Protein AF-A0A2K3JYR4-F1 (afdb_monomer)

Mean predicted aligned error: 13.33 Å

Structure (mmCIF, N/CA/C/O backbone):
data_AF-A0A2K3JYR4-F1
#
_entry.id   AF-A0A2K3JYR4-F1
#
loop_
_atom_site.group_PDB
_atom_site.id
_atom_site.type_symbol
_atom_site.label_atom_id
_atom_site.label_alt_id
_atom_site.label_comp_id
_atom_site.label_asym_id
_atom_site.label_entity_id
_atom_site.label_seq_id
_atom_site.pdbx_PDB_ins_code
_atom_site.Cartn_x
_atom_site.Cartn_y
_atom_site.Cartn_z
_atom_site.occupancy
_atom_site.B_iso_or_equiv
_atom_site.auth_seq_id
_atom_site.auth_comp_id
_atom_site.auth_asym_id
_atom_site.auth_atom_id
_atom_site.pdbx_PDB_model_num
ATOM 1 N N . MET A 1 1 ? -11.920 27.917 -24.075 1.00 45.16 1 MET A N 1
ATOM 2 C CA . MET A 1 1 ? -11.508 26.540 -23.716 1.00 45.16 1 MET A CA 1
ATOM 3 C C . MET A 1 1 ? -10.453 26.620 -22.612 1.00 45.16 1 MET A C 1
ATOM 5 O O . MET A 1 1 ? -9.277 26.533 -22.917 1.00 45.16 1 MET A O 1
ATOM 9 N N . THR A 1 2 ? -10.849 26.839 -21.354 1.00 49.94 2 THR A N 1
ATOM 10 C CA . THR A 1 2 ? -9.924 26.879 -20.188 1.00 49.94 2 THR A CA 1
ATOM 11 C C . THR A 1 2 ? -10.639 26.672 -18.844 1.00 49.94 2 THR A C 1
ATOM 13 O O . THR A 1 2 ? -9.997 26.249 -17.884 1.00 49.94 2 THR A O 1
ATOM 16 N N . ASP A 1 3 ? -11.963 26.863 -18.769 1.00 50.16 3 ASP A N 1
ATOM 17 C CA . ASP A 1 3 ? -12.717 26.887 -17.499 1.00 50.16 3 ASP A CA 1
ATOM 18 C C . ASP A 1 3 ? -12.676 25.594 -16.664 1.00 50.16 3 ASP A C 1
ATOM 20 O O . ASP A 1 3 ? -12.986 25.606 -15.476 1.00 50.16 3 ASP A O 1
ATOM 24 N N . GLY A 1 4 ? -12.262 24.463 -17.243 1.00 51.28 4 GLY A N 1
ATOM 25 C CA . GLY A 1 4 ? -12.200 23.177 -16.538 1.00 51.28 4 GLY A CA 1
ATOM 26 C C . GLY A 1 4 ? -10.848 22.825 -15.907 1.00 51.28 4 GLY A C 1
ATOM 27 O O . GLY A 1 4 ? -10.789 21.895 -15.101 1.00 51.28 4 GLY A O 1
ATOM 28 N N . PHE A 1 5 ? -9.760 23.509 -16.279 1.00 53.50 5 PHE A N 1
ATOM 29 C CA . PHE A 1 5 ? -8.403 23.093 -15.892 1.00 53.50 5 PHE A CA 1
ATOM 30 C C . PHE A 1 5 ? -8.016 23.592 -14.492 1.00 53.50 5 PHE A C 1
ATOM 32 O O . PHE A 1 5 ? -7.384 22.873 -13.719 1.00 53.50 5 PHE A O 1
ATOM 39 N N . ILE A 1 6 ? -8.474 24.796 -14.138 1.00 54.75 6 ILE A N 1
ATOM 40 C CA . ILE A 1 6 ? -8.138 25.476 -12.880 1.00 54.75 6 ILE A CA 1
ATOM 41 C C . ILE A 1 6 ? -8.741 24.732 -11.673 1.00 54.75 6 ILE A C 1
ATOM 43 O O . ILE A 1 6 ? -8.060 24.490 -10.678 1.00 54.75 6 ILE A O 1
ATOM 47 N N . GLY A 1 7 ? -9.981 24.243 -11.789 1.00 54.28 7 GLY A N 1
ATOM 48 C CA . GLY A 1 7 ? -10.678 23.576 -10.682 1.00 54.28 7 GLY A CA 1
ATOM 49 C C . GLY A 1 7 ? -10.189 22.161 -10.340 1.00 54.28 7 GLY A C 1
ATOM 50 O O . GLY A 1 7 ? -10.346 21.725 -9.201 1.00 54.28 7 GLY A O 1
ATOM 51 N N . LYS A 1 8 ? -9.595 21.422 -11.289 1.00 56.44 8 LYS A N 1
ATOM 52 C CA . LYS A 1 8 ? -9.240 20.000 -11.084 1.00 56.44 8 LYS A CA 1
ATOM 53 C C . LYS A 1 8 ? -7.868 19.780 -10.446 1.00 56.44 8 LYS A C 1
ATOM 55 O O . LYS A 1 8 ? -7.669 18.755 -9.798 1.00 56.44 8 LYS A O 1
ATOM 60 N N . SER A 1 9 ? -6.948 20.730 -10.597 1.00 57.12 9 SER A N 1
ATOM 61 C CA . SER A 1 9 ? -5.536 20.550 -10.226 1.00 57.12 9 SER A CA 1
ATOM 62 C C . SER A 1 9 ? -5.094 21.372 -9.010 1.00 57.12 9 SER A C 1
ATOM 64 O O . SER A 1 9 ? -3.913 21.372 -8.677 1.00 57.12 9 SER A O 1
ATOM 66 N N . GLY A 1 10 ? -6.014 22.072 -8.332 1.00 65.62 10 GLY A N 1
ATOM 67 C CA . GLY A 1 10 ? -5.669 22.954 -7.205 1.00 65.62 10 GLY A CA 1
ATOM 68 C C . GLY A 1 10 ? -4.943 24.234 -7.630 1.00 65.62 10 GLY A C 1
ATOM 69 O O . GLY A 1 10 ? -4.283 24.868 -6.810 1.00 65.62 10 GLY A O 1
ATOM 70 N N . ILE A 1 11 ? -5.051 24.605 -8.908 1.00 70.88 11 ILE A N 1
ATOM 71 C CA . ILE A 1 11 ? -4.528 25.865 -9.430 1.00 70.88 11 ILE A CA 1
ATOM 72 C C . ILE A 1 11 ? -5.475 26.965 -8.950 1.00 70.88 11 ILE A C 1
ATOM 74 O O . ILE A 1 11 ? -6.672 26.919 -9.212 1.00 70.88 11 ILE A O 1
ATOM 78 N N . THR A 1 12 ? -4.956 27.941 -8.220 1.00 74.69 12 THR A N 1
ATOM 79 C CA . THR A 1 12 ? -5.713 29.092 -7.708 1.00 74.69 12 THR A CA 1
ATOM 80 C C . THR A 1 12 ? -5.470 30.360 -8.506 1.00 74.69 12 THR A C 1
ATOM 82 O O . THR A 1 12 ? -6.202 31.332 -8.347 1.00 74.69 12 THR A O 1
ATOM 85 N N . GLY A 1 13 ? -4.472 30.355 -9.387 1.00 78.44 13 GLY A N 1
ATOM 86 C CA . GLY A 1 13 ? -4.205 31.456 -10.298 1.00 78.44 13 GLY A CA 1
ATOM 87 C C . GLY A 1 13 ? -3.247 31.049 -11.406 1.00 78.44 13 GLY A C 1
ATOM 88 O O . GLY A 1 13 ? -2.460 30.114 -11.255 1.00 78.44 13 GLY A O 1
ATOM 89 N N . GLN A 1 14 ? -3.312 31.766 -12.519 1.00 82.31 14 GLN A N 1
ATOM 90 C CA . GLN A 1 14 ? -2.421 31.595 -13.657 1.00 82.31 14 GLN A CA 1
ATOM 91 C C . GLN A 1 14 ? -2.028 32.974 -14.180 1.00 82.31 14 GLN A C 1
ATOM 93 O O . GLN A 1 14 ? -2.888 33.836 -14.345 1.00 82.31 14 GLN A O 1
ATOM 98 N N . TRP A 1 15 ? -0.741 33.161 -14.455 1.00 85.25 15 TRP A N 1
ATOM 99 C CA . TRP A 1 15 ? -0.188 34.392 -15.008 1.00 85.25 15 TRP A CA 1
ATOM 100 C C . TRP A 1 15 ? 0.751 34.050 -16.158 1.00 85.25 15 TRP A C 1
ATOM 102 O O . TRP A 1 15 ? 1.416 33.012 -16.143 1.00 85.25 15 TRP A O 1
ATOM 112 N N . ILE A 1 16 ? 0.784 34.916 -17.162 1.00 82.50 16 ILE A N 1
ATOM 113 C CA . ILE A 1 16 ? 1.722 34.820 -18.278 1.00 82.50 16 ILE A CA 1
ATOM 114 C C . ILE A 1 16 ? 2.847 35.801 -17.965 1.00 82.50 16 ILE A C 1
ATOM 116 O O . ILE A 1 16 ? 2.578 36.985 -17.773 1.00 82.50 16 ILE A O 1
ATOM 120 N N . GLY A 1 17 ? 4.070 35.292 -17.842 1.00 78.81 17 GLY A N 1
ATOM 121 C CA . GLY A 1 17 ? 5.255 36.119 -17.651 1.00 78.81 17 GLY A CA 1
ATOM 122 C C . GLY A 1 17 ? 5.619 36.869 -18.930 1.00 78.81 17 GLY A C 1
ATOM 123 O O . GLY A 1 17 ? 5.244 36.459 -20.034 1.00 78.81 17 GLY A O 1
ATOM 124 N N . ASP A 1 18 ? 6.354 37.966 -18.772 1.00 79.62 18 ASP A N 1
ATOM 125 C CA . ASP A 1 18 ? 6.811 38.772 -19.899 1.00 79.62 18 ASP A CA 1
ATOM 126 C C . ASP A 1 18 ? 7.679 37.950 -20.859 1.00 79.62 18 ASP A C 1
ATOM 128 O O . ASP A 1 18 ? 8.405 37.030 -20.471 1.00 79.62 18 ASP A O 1
ATOM 132 N N . ARG A 1 19 ? 7.567 38.272 -22.147 1.00 75.81 19 ARG A N 1
ATOM 133 C CA . ARG A 1 19 ? 8.351 37.640 -23.208 1.00 75.81 19 ARG A CA 1
ATOM 134 C C . ARG A 1 19 ? 9.773 38.199 -23.167 1.00 75.81 19 ARG A C 1
ATOM 136 O O . ARG A 1 19 ? 9.940 39.415 -23.203 1.00 75.81 19 ARG A O 1
ATOM 143 N N . ASP A 1 20 ? 10.765 37.319 -23.116 1.00 68.12 20 ASP A N 1
ATOM 144 C CA . ASP A 1 20 ? 12.183 37.687 -23.215 1.00 68.12 20 ASP A CA 1
ATOM 145 C C . ASP A 1 20 ? 12.713 37.342 -24.627 1.00 68.12 20 ASP A C 1
ATOM 147 O O . ASP A 1 20 ? 11.934 37.254 -25.575 1.00 68.12 20 ASP A O 1
ATOM 151 N N . ILE A 1 21 ? 14.016 37.121 -24.806 1.00 73.38 21 ILE A N 1
ATOM 152 C CA . ILE A 1 21 ? 14.654 36.791 -26.099 1.00 73.38 21 ILE A CA 1
ATOM 153 C C . ILE A 1 21 ? 14.083 35.558 -26.831 1.00 73.38 21 ILE A C 1
ATOM 155 O O . ILE A 1 21 ? 14.373 35.361 -28.010 1.00 73.38 21 ILE A O 1
ATOM 159 N N . SER A 1 22 ? 13.292 34.722 -26.151 1.00 74.56 22 SER A N 1
ATOM 160 C CA . SER A 1 22 ? 12.554 33.611 -26.749 1.00 74.56 22 SER A CA 1
ATOM 161 C C . SER A 1 22 ? 11.101 34.009 -27.008 1.00 74.56 22 SER A C 1
ATOM 163 O O . SER A 1 22 ? 10.433 34.651 -26.201 1.00 74.56 22 SER A O 1
ATOM 165 N N . ASP A 1 23 ? 10.567 33.542 -28.127 1.00 74.56 23 ASP A N 1
ATOM 166 C CA . ASP A 1 23 ? 9.153 33.575 -28.478 1.00 74.56 23 ASP A CA 1
ATOM 167 C C . ASP A 1 23 ? 8.253 32.752 -27.533 1.00 74.56 23 ASP A C 1
ATOM 169 O O . ASP A 1 23 ? 7.025 32.851 -27.609 1.00 74.56 23 ASP A O 1
ATOM 173 N N . HIS A 1 24 ? 8.822 32.012 -26.582 1.00 75.31 24 HIS A N 1
ATOM 174 C CA . HIS A 1 24 ? 8.077 31.351 -25.520 1.00 75.31 24 HIS A CA 1
ATOM 175 C C . HIS A 1 24 ? 7.845 32.285 -24.321 1.00 75.31 24 HIS A C 1
ATOM 177 O O . HIS A 1 24 ? 8.784 32.785 -23.707 1.00 75.31 24 HIS A O 1
ATOM 183 N N . CYS A 1 25 ? 6.575 32.484 -23.947 1.00 78.25 25 CYS A N 1
ATOM 184 C CA . CYS A 1 25 ? 6.211 33.144 -22.690 1.00 78.25 25 CYS A CA 1
ATOM 185 C C . CYS A 1 25 ? 6.046 32.092 -21.577 1.00 78.25 25 CYS A C 1
ATOM 187 O O . CYS A 1 25 ? 5.300 31.122 -21.758 1.00 78.25 25 CYS A O 1
ATOM 189 N N . PRO A 1 26 ? 6.735 32.233 -20.432 1.00 79.19 26 PRO A N 1
ATOM 190 C CA . PRO A 1 26 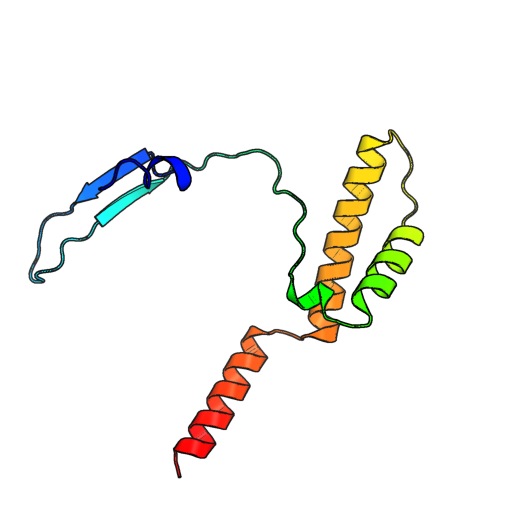? 6.565 31.307 -19.325 1.00 79.19 26 PRO A CA 1
ATOM 191 C C . PRO A 1 26 ? 5.170 31.467 -18.709 1.00 79.19 26 PRO A C 1
ATOM 193 O O . PRO A 1 26 ? 4.702 32.575 -18.456 1.00 79.19 26 PRO A O 1
ATOM 196 N N . VAL A 1 27 ? 4.503 30.344 -18.443 1.00 85.44 27 VAL A N 1
ATOM 197 C CA . VAL A 1 27 ? 3.231 30.318 -17.710 1.00 85.44 27 VAL A CA 1
ATOM 198 C C . VAL A 1 27 ? 3.517 29.975 -16.256 1.00 85.44 27 VAL A C 1
ATOM 200 O O . VAL A 1 27 ? 4.036 28.901 -15.955 1.00 85.44 27 VAL A O 1
ATOM 203 N N . TRP A 1 28 ? 3.142 30.868 -15.346 1.00 82.25 28 TRP A N 1
ATOM 204 C CA . TRP A 1 28 ? 3.212 30.626 -13.911 1.00 82.25 28 TRP A CA 1
ATOM 205 C C . TRP A 1 28 ? 1.845 30.219 -13.382 1.00 82.25 28 TRP A C 1
ATOM 207 O O . TRP A 1 28 ? 0.847 30.905 -13.598 1.00 82.25 28 TRP A O 1
ATOM 217 N N . THR A 1 29 ? 1.801 29.111 -12.652 1.00 81.81 29 THR A N 1
ATOM 218 C CA . THR A 1 29 ? 0.595 28.643 -11.967 1.00 81.81 29 THR A CA 1
ATOM 219 C C . THR A 1 29 ? 0.790 28.746 -10.464 1.00 81.81 29 THR A C 1
ATOM 221 O O . THR A 1 29 ? 1.722 28.158 -9.914 1.00 81.81 29 THR A O 1
ATOM 224 N N . LEU A 1 30 ? -0.109 29.458 -9.792 1.00 77.81 30 LEU A N 1
ATOM 225 C CA . LEU A 1 30 ? -0.223 29.411 -8.344 1.00 77.81 30 LEU A CA 1
ATOM 226 C C . LEU A 1 30 ? -1.064 28.187 -7.989 1.00 77.81 30 LEU A C 1
ATOM 228 O O . LEU A 1 30 ? -2.213 28.092 -8.412 1.00 77.81 30 LEU A O 1
ATOM 232 N N . CYS A 1 31 ? -0.501 27.257 -7.225 1.00 76.50 31 CYS A N 1
ATOM 233 C CA . CYS A 1 31 ? -1.222 26.087 -6.736 1.00 76.50 31 CYS A CA 1
ATOM 234 C C . CYS A 1 31 ? -1.406 26.206 -5.225 1.00 76.50 31 CYS A C 1
ATOM 236 O O . CYS A 1 31 ? -0.419 26.265 -4.488 1.00 76.50 31 CYS A O 1
ATOM 238 N N . SER A 1 32 ? -2.648 26.199 -4.741 1.00 72.50 32 SER A N 1
ATOM 239 C CA . SER A 1 32 ? -2.880 25.991 -3.314 1.00 72.50 32 SER A CA 1
ATOM 240 C C . SER A 1 32 ? -2.739 24.506 -3.007 1.00 72.50 32 SER A C 1
ATOM 242 O O . SER A 1 32 ? -3.342 23.649 -3.658 1.00 72.50 32 SER A O 1
ATOM 244 N N . GLN A 1 33 ? -1.949 24.171 -1.986 1.00 68.88 33 GLN A N 1
ATOM 245 C CA . GLN A 1 33 ? -1.972 22.821 -1.434 1.00 68.88 33 GLN A CA 1
ATOM 246 C C . GLN A 1 33 ? -3.305 22.605 -0.720 1.00 68.88 33 GLN A C 1
ATOM 248 O O . GLN A 1 33 ? -3.447 22.847 0.476 1.00 68.88 33 GLN A O 1
ATOM 253 N N . ASN A 1 34 ? -4.296 22.123 -1.461 1.00 66.38 34 ASN A N 1
ATOM 254 C CA . ASN A 1 34 ? -5.516 21.622 -0.858 1.00 66.38 34 ASN A CA 1
ATOM 255 C C . ASN A 1 34 ? -5.173 20.301 -0.161 1.00 66.38 34 ASN A C 1
ATOM 257 O O . ASN A 1 34 ? -4.995 19.260 -0.799 1.00 66.38 34 ASN A O 1
ATOM 261 N N . ASN A 1 35 ? -5.028 20.346 1.164 1.00 66.31 35 ASN A N 1
ATOM 262 C CA . ASN A 1 35 ? -4.874 19.150 1.981 1.00 66.31 35 ASN A CA 1
ATOM 263 C C . ASN A 1 35 ? -6.241 18.458 2.091 1.00 66.31 35 ASN A C 1
ATOM 265 O O . ASN A 1 35 ? -6.961 18.646 3.069 1.00 66.31 35 ASN A O 1
ATOM 269 N N . TRP A 1 36 ? -6.607 17.672 1.072 1.00 71.69 36 TRP A N 1
ATOM 270 C CA . TRP A 1 36 ? -7.860 16.898 0.961 1.00 71.69 36 TRP A CA 1
ATOM 271 C C . TRP A 1 36 ? -8.007 15.772 2.009 1.00 71.69 36 TRP A C 1
ATOM 273 O O . TRP A 1 36 ? -8.702 14.781 1.790 1.00 71.69 36 TRP A O 1
ATOM 283 N N . GLY A 1 37 ? -7.338 15.901 3.151 1.00 77.62 37 GLY A N 1
ATOM 284 C CA . GLY A 1 37 ? -7.260 14.890 4.188 1.00 77.62 37 GLY A CA 1
ATOM 285 C C . GLY A 1 37 ? -6.198 13.817 3.916 1.00 77.62 37 GLY A C 1
ATOM 286 O O . GLY A 1 37 ? -5.329 13.966 3.051 1.00 77.62 37 GLY A O 1
ATOM 287 N N . PRO A 1 38 ? -6.225 12.722 4.694 1.00 76.19 38 PRO A N 1
ATOM 288 C CA . PRO A 1 38 ? -5.255 11.642 4.580 1.00 76.19 38 PRO A CA 1
ATOM 289 C C . PRO A 1 38 ? -5.258 11.033 3.176 1.00 76.19 38 PRO A C 1
ATOM 291 O O . PRO A 1 38 ? -6.312 10.700 2.637 1.00 76.19 38 PRO A O 1
ATOM 294 N N . LYS A 1 39 ? -4.069 10.830 2.593 1.00 78.75 39 LYS A N 1
ATOM 295 C CA . LYS A 1 39 ? -3.947 10.164 1.290 1.00 78.75 39 LYS A CA 1
ATOM 296 C C . LYS A 1 39 ? -4.616 8.779 1.350 1.00 78.75 39 LYS A C 1
ATOM 298 O O . LYS A 1 39 ? -4.271 7.997 2.241 1.00 78.75 39 LYS A O 1
ATOM 303 N N . PRO A 1 40 ? -5.518 8.452 0.408 1.00 85.50 40 PRO A N 1
ATOM 304 C CA . PRO A 1 40 ? -6.175 7.154 0.387 1.00 85.50 40 PRO A CA 1
ATOM 305 C C . PRO A 1 40 ? -5.164 6.034 0.117 1.00 85.50 40 PRO A C 1
ATOM 307 O O . PRO A 1 40 ? -4.097 6.259 -0.463 1.00 85.50 40 PRO A O 1
ATOM 310 N N . PHE A 1 41 ? -5.518 4.815 0.519 1.00 88.50 41 PHE A N 1
ATOM 311 C CA . PHE A 1 41 ? -4.778 3.619 0.130 1.00 88.50 41 PHE A CA 1
ATOM 312 C C . PHE A 1 41 ? -4.910 3.414 -1.386 1.00 88.50 41 PHE A C 1
ATOM 314 O O . PHE A 1 41 ? -6.010 3.506 -1.928 1.00 88.50 41 PHE A O 1
ATOM 321 N N . ARG A 1 42 ? -3.790 3.175 -2.070 1.00 89.69 42 ARG A N 1
ATOM 322 C CA . ARG A 1 42 ? -3.733 2.970 -3.523 1.00 89.69 42 ARG A CA 1
ATOM 323 C C . ARG A 1 42 ? -3.009 1.666 -3.819 1.00 89.69 42 ARG A C 1
ATOM 325 O O . ARG A 1 42 ? -2.069 1.313 -3.111 1.00 89.69 42 ARG A O 1
ATOM 332 N N . VAL A 1 43 ? -3.448 0.997 -4.875 1.00 90.31 43 VAL A N 1
ATOM 333 C CA . VAL A 1 43 ? -2.853 -0.227 -5.416 1.00 90.31 43 VAL A CA 1
ATOM 334 C C . VAL A 1 43 ? -2.357 0.088 -6.824 1.00 90.31 43 VAL A C 1
ATOM 336 O O . VAL A 1 43 ? -2.967 0.902 -7.518 1.00 90.31 43 VAL A O 1
ATOM 339 N N . VAL A 1 44 ? -1.242 -0.515 -7.228 1.00 89.75 44 VAL A N 1
ATOM 340 C CA . VAL A 1 44 ? -0.737 -0.422 -8.603 1.00 89.75 44 VAL A CA 1
ATOM 341 C C . VAL A 1 44 ? -1.412 -1.504 -9.440 1.00 89.75 44 VAL A C 1
ATOM 343 O O . VAL A 1 44 ? -1.413 -2.664 -9.040 1.00 89.75 44 VAL A O 1
ATOM 346 N N . ASN A 1 45 ? -1.964 -1.146 -10.602 1.00 90.62 45 ASN A N 1
ATOM 347 C CA . ASN A 1 45 ? -2.686 -2.104 -11.450 1.00 90.62 45 ASN A CA 1
ATOM 348 C C . ASN A 1 45 ? -1.817 -3.300 -11.859 1.00 90.62 45 ASN A C 1
ATOM 350 O O . ASN A 1 45 ? -2.289 -4.426 -11.781 1.00 90.62 45 ASN A O 1
ATOM 354 N N . GLY A 1 46 ? -0.538 -3.079 -12.179 1.00 89.06 46 GLY A N 1
ATOM 355 C CA . GLY A 1 46 ? 0.389 -4.166 -12.520 1.00 89.06 46 GLY A CA 1
ATOM 356 C C . GLY A 1 46 ? 0.598 -5.1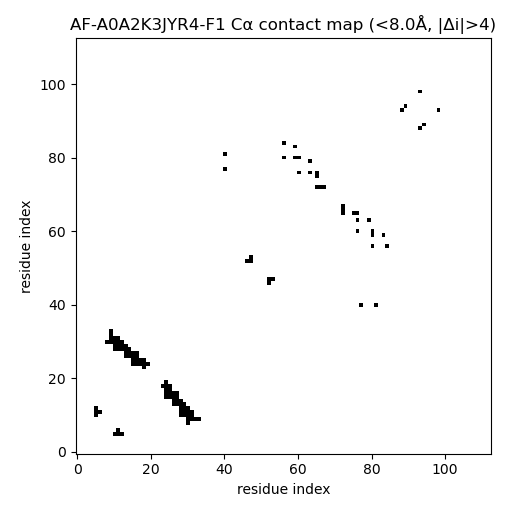86 -11.394 1.00 89.06 46 GLY A C 1
ATOM 357 O O . GLY A 1 46 ? 0.926 -6.335 -11.660 1.00 89.06 46 GLY A O 1
ATOM 358 N N . TRP A 1 47 ? 0.341 -4.826 -10.130 1.00 93.50 47 TRP A N 1
ATOM 359 C CA . TRP A 1 47 ? 0.355 -5.815 -9.051 1.00 93.50 47 TRP A CA 1
ATOM 360 C C . TRP A 1 47 ? -0.803 -6.806 -9.170 1.00 93.50 47 TRP A C 1
ATOM 362 O O . TRP A 1 47 ? -0.624 -7.971 -8.846 1.00 93.50 47 TRP A O 1
ATOM 372 N N . LEU A 1 48 ? -1.970 -6.376 -9.661 1.00 93.25 48 LEU A N 1
ATOM 373 C CA . LEU A 1 48 ? -3.147 -7.239 -9.818 1.00 93.25 48 LEU A CA 1
ATOM 374 C C . LEU A 1 48 ? -2.925 -8.354 -10.847 1.00 93.25 48 LEU A C 1
ATOM 376 O O . LEU A 1 48 ? -3.588 -9.386 -10.772 1.00 93.25 48 LEU A O 1
ATOM 380 N N . GLU A 1 49 ? -2.008 -8.139 -11.787 1.00 92.69 49 GLU A N 1
ATOM 381 C CA . GLU A 1 49 ? -1.633 -9.100 -12.826 1.00 92.69 49 GLU A CA 1
ATOM 382 C C . GLU A 1 49 ? -0.593 -10.115 -12.332 1.00 92.69 49 GLU A C 1
ATOM 384 O O . GLU A 1 49 ? -0.441 -11.182 -12.925 1.00 92.69 49 GLU A O 1
ATOM 389 N N . HIS A 1 50 ? 0.104 -9.826 -11.227 1.00 94.31 50 HIS A N 1
ATOM 390 C CA . HIS A 1 50 ? 1.098 -10.738 -10.676 1.00 94.31 50 HIS A CA 1
ATOM 391 C C . HIS A 1 50 ? 0.410 -11.933 -9.985 1.00 94.31 50 HIS A C 1
ATOM 393 O O . HIS A 1 50 ? -0.403 -11.724 -9.076 1.00 94.31 50 HIS A O 1
ATOM 399 N N . PRO A 1 51 ? 0.763 -13.190 -10.325 1.00 95.50 51 PRO A N 1
ATOM 400 C CA . PRO A 1 51 ? 0.051 -14.383 -9.851 1.00 95.50 51 PRO A CA 1
ATOM 401 C C . PRO A 1 51 ? 0.010 -14.494 -8.319 1.00 95.50 51 PRO A C 1
ATOM 403 O O . PRO A 1 51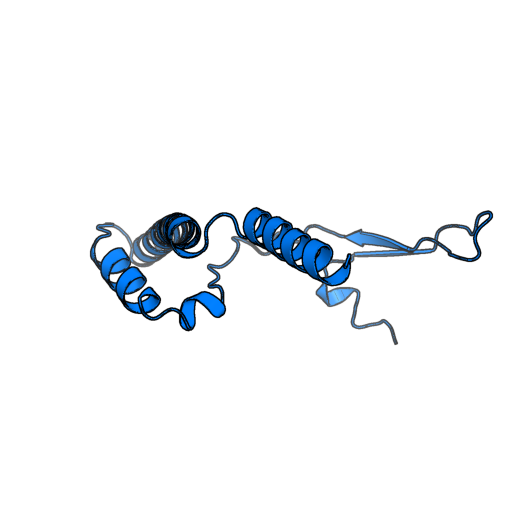 ? -1.017 -14.852 -7.741 1.00 95.50 51 PRO A O 1
ATOM 406 N N . ASP A 1 52 ? 1.097 -14.108 -7.648 1.00 95.50 52 ASP A N 1
ATOM 407 C CA . ASP A 1 52 ? 1.196 -14.204 -6.187 1.00 95.50 52 ASP A CA 1
ATOM 408 C C . ASP A 1 52 ? 0.566 -13.038 -5.420 1.00 95.50 52 ASP A C 1
ATOM 410 O O . ASP A 1 52 ? 0.425 -13.123 -4.200 1.00 95.50 52 ASP A O 1
ATOM 414 N N . PHE A 1 53 ? 0.156 -11.953 -6.087 1.00 95.69 53 PHE A N 1
ATOM 415 C CA . PHE A 1 53 ? -0.288 -10.739 -5.394 1.00 95.69 53 PHE A CA 1
ATOM 416 C C . PHE A 1 53 ? -1.475 -10.996 -4.466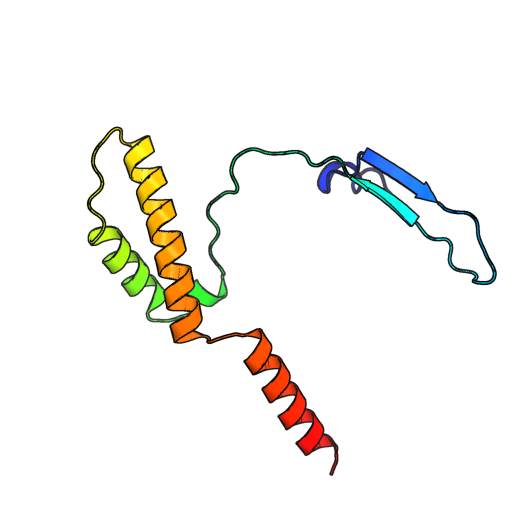 1.00 95.69 53 PHE A C 1
ATOM 418 O O . PHE A 1 53 ? -1.473 -10.589 -3.302 1.00 95.69 53 PHE A O 1
ATOM 425 N N . LYS A 1 54 ? -2.491 -11.715 -4.955 1.00 96.06 54 LYS A N 1
ATOM 426 C CA . LYS A 1 54 ? -3.688 -12.021 -4.162 1.00 96.06 54 LYS A CA 1
ATOM 427 C C . LYS A 1 54 ? -3.344 -12.863 -2.930 1.00 96.06 54 LYS A C 1
ATOM 429 O O . LYS A 1 54 ? -3.839 -12.575 -1.841 1.00 96.06 54 LYS A O 1
ATOM 434 N N . ASN A 1 55 ? -2.478 -13.862 -3.095 1.00 97.44 55 ASN A N 1
ATOM 435 C CA . ASN A 1 55 ? -2.037 -14.738 -2.008 1.00 97.44 55 ASN A CA 1
ATOM 436 C C . ASN A 1 55 ? -1.193 -13.971 -0.983 1.00 97.44 55 ASN A C 1
ATOM 438 O O . ASN A 1 55 ? -1.377 -14.134 0.225 1.00 97.44 55 ASN A O 1
ATOM 442 N N . PHE A 1 56 ? -0.315 -13.084 -1.452 1.00 97.12 56 PHE A N 1
ATOM 443 C CA . PHE A 1 56 ? 0.483 -12.207 -0.604 1.00 97.12 56 PHE A CA 1
ATOM 444 C C . PHE A 1 56 ? -0.397 -11.279 0.243 1.00 97.12 56 PHE A C 1
ATOM 446 O O . PHE A 1 56 ? -0.216 -11.189 1.458 1.00 97.12 56 PHE A O 1
ATOM 453 N N . VAL A 1 57 ? -1.387 -10.621 -0.370 1.00 97.25 57 VAL A N 1
ATOM 454 C CA . VAL A 1 57 ? -2.310 -9.729 0.345 1.00 97.25 57 VAL A CA 1
ATOM 455 C C . VAL A 1 57 ? -3.146 -10.499 1.367 1.00 97.25 57 VAL A C 1
ATOM 457 O O . VAL A 1 57 ? -3.270 -10.042 2.502 1.00 97.25 57 VAL A O 1
ATOM 460 N N . ASP A 1 58 ? -3.699 -11.660 1.005 1.00 97.88 58 ASP A N 1
ATOM 461 C CA . ASP A 1 58 ? -4.544 -12.457 1.905 1.00 97.88 58 ASP A CA 1
ATOM 462 C C . ASP A 1 58 ? -3.761 -12.995 3.114 1.00 97.88 58 ASP A C 1
ATOM 464 O O . ASP A 1 58 ? -4.192 -12.833 4.261 1.00 97.88 58 ASP A O 1
ATOM 468 N N . SER A 1 59 ? -2.576 -13.565 2.877 1.00 97.75 59 SER A N 1
ATOM 469 C CA . SER A 1 59 ? -1.697 -14.065 3.943 1.00 97.75 59 SER A CA 1
ATOM 470 C C . SER A 1 59 ? -1.229 -12.940 4.869 1.00 97.75 59 SER A C 1
ATOM 472 O O . SER A 1 59 ? -1.363 -13.045 6.092 1.00 97.75 59 SER A O 1
ATOM 474 N N . SER A 1 60 ? -0.792 -11.815 4.296 1.00 97.50 60 SER A N 1
ATOM 475 C CA . SER A 1 60 ? -0.418 -10.617 5.048 1.00 97.50 60 SER A CA 1
ATOM 476 C C . SER A 1 60 ? -1.585 -10.124 5.902 1.00 97.50 60 SER A C 1
ATOM 478 O O . SER A 1 60 ? -1.455 -9.964 7.116 1.00 97.50 60 SER A O 1
ATOM 480 N N . TRP A 1 61 ? -2.771 -9.975 5.306 1.00 97.88 61 TRP A N 1
ATOM 481 C CA . TRP A 1 61 ? -3.955 -9.475 5.997 1.00 97.88 61 TRP A CA 1
ATOM 482 C C . TRP A 1 61 ? -4.377 -10.352 7.175 1.00 97.88 61 TRP A C 1
ATOM 484 O O . TRP A 1 61 ? -4.803 -9.825 8.208 1.00 97.88 61 TRP A O 1
ATOM 494 N N . LYS A 1 62 ? -4.288 -11.677 7.032 1.00 97.75 62 LYS A N 1
ATOM 495 C CA . LYS A 1 62 ? -4.628 -12.638 8.091 1.00 97.75 62 LYS A CA 1
ATOM 496 C C . LYS A 1 62 ? -3.592 -12.670 9.214 1.00 97.75 62 LYS A C 1
ATOM 498 O O . LYS A 1 62 ? -3.973 -12.905 10.355 1.00 97.75 62 LYS A O 1
ATOM 503 N N . SER A 1 63 ? -2.322 -12.388 8.920 1.00 97.81 63 SER A N 1
ATOM 504 C CA . SER A 1 63 ? -1.257 -12.379 9.935 1.00 97.81 63 SER A CA 1
ATOM 505 C C . SER A 1 63 ? -1.334 -11.191 10.905 1.00 97.81 63 SER A C 1
ATOM 507 O O . SER A 1 63 ? -0.856 -11.274 12.036 1.00 97.81 63 SER A O 1
ATOM 509 N N . TYR A 1 64 ? -1.958 -10.081 10.502 1.00 97.75 64 TYR A N 1
ATOM 510 C CA . TYR A 1 64 ? -2.037 -8.883 11.336 1.00 97.75 64 TYR A CA 1
ATOM 511 C C . TYR A 1 64 ? -3.054 -9.027 12.472 1.00 97.75 64 TYR A C 1
ATOM 513 O O . TYR A 1 64 ? -4.268 -9.082 12.248 1.00 97.75 64 TYR A O 1
ATOM 521 N N . ASN A 1 65 ? -2.559 -8.963 13.707 1.00 96.88 65 ASN A N 1
ATOM 522 C CA . ASN A 1 65 ? -3.378 -8.947 14.912 1.00 96.88 65 ASN A CA 1
ATOM 523 C C . ASN A 1 65 ? -3.466 -7.527 15.494 1.00 96.88 65 ASN A C 1
ATOM 525 O O . ASN A 1 65 ? -2.556 -7.069 16.183 1.00 96.88 65 ASN A O 1
ATOM 529 N N . VAL A 1 66 ? -4.572 -6.828 15.222 1.00 97.44 66 VAL A N 1
ATOM 530 C CA . VAL A 1 66 ? -4.838 -5.467 15.721 1.00 97.44 66 VAL A CA 1
ATOM 531 C C . VAL A 1 66 ? -6.140 -5.464 16.520 1.00 97.44 66 VAL A C 1
ATOM 533 O O . VAL A 1 66 ? -7.165 -5.951 16.045 1.00 97.44 66 VAL A O 1
ATOM 536 N N . LYS A 1 67 ? -6.119 -4.882 17.724 1.00 97.19 67 LYS A N 1
ATOM 537 C CA . LYS A 1 67 ? -7.282 -4.779 18.622 1.00 97.19 67 LYS A CA 1
ATOM 538 C C . LYS A 1 67 ? -7.759 -3.329 18.741 1.00 97.19 67 LYS A C 1
ATOM 540 O O . LYS A 1 67 ? -6.954 -2.404 18.677 1.00 97.19 67 LYS A O 1
ATOM 545 N N . GLY A 1 68 ? -9.064 -3.127 18.935 1.00 96.94 68 GLY A N 1
ATOM 546 C CA . GLY A 1 68 ? -9.666 -1.806 19.156 1.00 96.94 68 GLY A CA 1
ATOM 547 C C . GLY A 1 68 ? -10.991 -1.610 18.418 1.00 96.94 68 GLY A C 1
ATOM 548 O O . GLY A 1 68 ? -11.628 -2.567 17.979 1.00 96.94 68 GLY A O 1
ATOM 549 N N . LYS A 1 69 ? -11.414 -0.348 18.261 1.00 97.50 69 LYS A N 1
ATOM 550 C CA . LYS A 1 69 ? -12.611 0.002 17.475 1.00 97.50 69 LYS A CA 1
ATOM 551 C C . LYS A 1 69 ? -12.445 -0.456 16.022 1.00 97.50 69 LYS A C 1
ATOM 553 O O . LYS A 1 69 ? -11.363 -0.321 15.458 1.00 97.50 69 LYS A O 1
ATOM 558 N N . LYS A 1 70 ? -13.528 -0.908 15.379 1.00 96.38 70 LYS A N 1
ATOM 559 C CA . LYS A 1 70 ? -13.499 -1.448 14.002 1.00 96.38 70 LYS A CA 1
ATOM 560 C C . LYS A 1 70 ? -12.792 -0.525 12.997 1.00 96.38 70 LYS A C 1
ATOM 562 O O . LYS A 1 70 ? -11.957 -0.988 12.227 1.00 96.38 70 LYS A O 1
ATOM 567 N N . ALA A 1 71 ? -13.064 0.781 13.052 1.00 95.75 71 ALA A N 1
ATOM 568 C CA . ALA A 1 71 ? -12.414 1.767 12.184 1.00 95.75 71 ALA A CA 1
ATOM 569 C C . ALA A 1 71 ? -10.898 1.879 12.432 1.00 95.75 71 ALA A C 1
ATOM 571 O O . ALA A 1 71 ? -10.123 1.997 11.487 1.00 95.75 71 ALA A O 1
ATOM 572 N N . PHE A 1 72 ? -10.468 1.797 13.695 1.00 96.00 72 PHE A N 1
ATOM 573 C CA . PHE A 1 72 ? -9.051 1.799 14.059 1.00 96.00 72 PHE A CA 1
ATOM 574 C C . PHE A 1 72 ? -8.349 0.534 13.555 1.00 96.00 72 PHE A C 1
ATOM 576 O O . PHE A 1 72 ? -7.299 0.631 12.928 1.00 96.00 72 PHE A O 1
ATOM 583 N N . VAL A 1 73 ? -8.970 -0.634 13.754 1.00 97.75 73 VAL A N 1
ATOM 584 C CA . VAL A 1 73 ? -8.455 -1.916 13.254 1.00 97.75 73 VAL A CA 1
ATOM 585 C C . VAL A 1 73 ? -8.267 -1.863 11.738 1.00 97.75 73 VAL A C 1
ATOM 587 O O . VAL A 1 73 ? -7.189 -2.182 11.249 1.00 97.75 73 VAL A O 1
ATOM 590 N N . LEU A 1 74 ? -9.271 -1.400 10.989 1.00 95.69 74 LEU A N 1
ATOM 591 C CA . LEU A 1 74 ? -9.173 -1.276 9.533 1.00 95.69 74 LEU A CA 1
ATOM 592 C C . LEU A 1 74 ? -8.044 -0.325 9.107 1.00 95.69 74 LEU A C 1
ATOM 594 O O . LEU A 1 74 ? -7.229 -0.682 8.257 1.00 95.69 74 LEU A O 1
ATOM 598 N N . LYS A 1 75 ? -7.975 0.865 9.717 1.00 95.00 75 LYS A N 1
ATOM 599 C CA . LYS A 1 75 ? -6.945 1.873 9.434 1.00 95.00 75 LYS A CA 1
ATOM 600 C C . LYS A 1 75 ? -5.535 1.313 9.643 1.00 95.00 75 LYS A C 1
ATOM 602 O O . LYS A 1 75 ? -4.683 1.473 8.771 1.00 95.00 75 LYS A O 1
ATOM 607 N N . GLU A 1 76 ? -5.278 0.661 10.774 1.00 96.56 76 GLU A N 1
ATOM 608 C CA . GLU A 1 76 ? -3.948 0.124 11.068 1.00 96.56 76 GLU A CA 1
ATOM 609 C C . GLU A 1 76 ? -3.613 -1.085 10.187 1.00 96.56 76 GLU A C 1
ATOM 611 O O . GLU A 1 76 ? -2.494 -1.164 9.688 1.00 96.56 76 GLU A O 1
ATOM 616 N N . LYS A 1 77 ? -4.573 -1.968 9.876 1.00 97.56 77 LYS A N 1
ATOM 617 C CA . LYS A 1 77 ? -4.329 -3.071 8.928 1.00 97.56 77 LYS A CA 1
ATOM 618 C C . LYS A 1 77 ? -3.982 -2.567 7.525 1.00 97.56 77 LYS A C 1
ATOM 620 O O . LYS A 1 77 ? -3.066 -3.098 6.908 1.00 97.56 77 LYS A O 1
ATOM 625 N N . LEU A 1 78 ? -4.652 -1.520 7.032 1.00 96.50 78 LEU A N 1
ATOM 626 C CA . LEU A 1 78 ? -4.304 -0.888 5.751 1.00 96.50 78 LEU A CA 1
ATOM 627 C C . LEU A 1 78 ? -2.910 -0.249 5.785 1.00 96.50 78 LEU A C 1
ATOM 629 O O . LEU A 1 78 ? -2.165 -0.336 4.810 1.00 96.50 78 LEU A O 1
ATOM 633 N N . LYS A 1 79 ? -2.534 0.370 6.911 1.00 94.94 79 LYS A N 1
ATOM 634 C CA . LYS A 1 79 ? -1.187 0.918 7.115 1.00 94.94 79 LYS A CA 1
ATOM 635 C C . LYS A 1 79 ? -0.126 -0.186 7.085 1.00 94.94 79 LYS A C 1
ATOM 637 O O . LYS A 1 79 ? 0.877 -0.019 6.402 1.00 94.94 79 LYS A O 1
ATOM 642 N N . MET A 1 80 ? -0.354 -1.305 7.770 1.00 97.25 80 MET A N 1
ATOM 643 C CA . MET A 1 80 ? 0.558 -2.455 7.760 1.00 97.25 80 MET A CA 1
ATOM 644 C C . MET A 1 80 ? 0.671 -3.071 6.362 1.00 97.25 80 MET A C 1
ATOM 646 O O . MET A 1 80 ? 1.780 -3.263 5.871 1.00 97.25 80 MET A O 1
ATOM 650 N N . LEU A 1 81 ? -0.464 -3.276 5.682 1.00 97.31 81 LEU A N 1
ATOM 651 C CA . LEU A 1 81 ? -0.497 -3.814 4.321 1.00 97.31 81 LEU A CA 1
ATOM 652 C C . LEU A 1 81 ? 0.296 -2.946 3.341 1.00 97.31 81 LEU A C 1
ATOM 654 O O . LEU A 1 81 ? 0.999 -3.471 2.483 1.00 97.31 81 LEU A O 1
ATOM 658 N N . LYS A 1 82 ? 0.217 -1.618 3.482 1.00 94.81 82 LYS A N 1
ATOM 659 C CA . LYS A 1 82 ? 0.987 -0.682 2.656 1.00 94.81 82 LYS A CA 1
ATOM 660 C C . LYS A 1 82 ? 2.492 -0.910 2.788 1.00 94.81 82 LYS A C 1
ATOM 662 O O . LYS A 1 82 ? 3.193 -0.867 1.782 1.00 94.81 82 LYS A O 1
ATOM 667 N N . GLU A 1 83 ? 2.991 -1.115 4.004 1.00 95.12 83 GLU A N 1
ATOM 668 C CA . GLU A 1 83 ? 4.421 -1.347 4.223 1.00 95.12 83 GLU A CA 1
ATOM 669 C C . GLU A 1 83 ? 4.846 -2.731 3.719 1.00 95.12 83 GLU A C 1
ATOM 671 O O . GLU A 1 83 ? 5.849 -2.828 3.019 1.00 95.12 83 GLU A O 1
ATOM 676 N N . SER A 1 84 ? 4.040 -3.773 3.949 1.00 96.25 84 SER A N 1
ATOM 677 C CA . SER A 1 84 ? 4.289 -5.103 3.375 1.00 96.25 84 SER A CA 1
ATOM 678 C C . SER A 1 84 ? 4.344 -5.070 1.843 1.00 96.25 84 SER A C 1
ATOM 680 O O . SER A 1 84 ? 5.260 -5.635 1.254 1.00 96.25 84 SER A O 1
ATOM 682 N N . LEU A 1 85 ? 3.427 -4.347 1.191 1.00 95.06 85 LEU A N 1
ATOM 683 C CA . LEU A 1 85 ? 3.420 -4.195 -0.267 1.00 95.06 85 LEU A CA 1
ATOM 684 C C . LEU A 1 85 ? 4.638 -3.446 -0.805 1.00 95.06 85 LEU A C 1
ATOM 686 O O . LEU A 1 85 ? 5.101 -3.768 -1.892 1.00 95.06 85 LEU A O 1
ATOM 690 N N . LYS 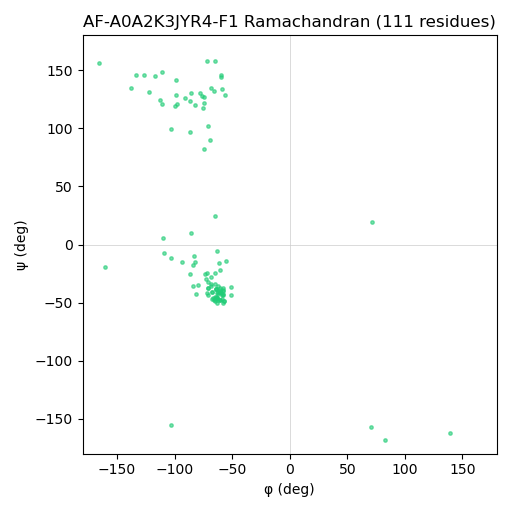A 1 86 ? 5.180 -2.467 -0.072 1.00 92.12 86 LYS A N 1
ATOM 691 C CA . LYS A 1 86 ? 6.420 -1.792 -0.488 1.00 92.12 86 LYS A CA 1
ATOM 692 C C . LYS A 1 86 ? 7.605 -2.750 -0.497 1.00 92.12 86 LYS A C 1
ATOM 694 O O . LYS 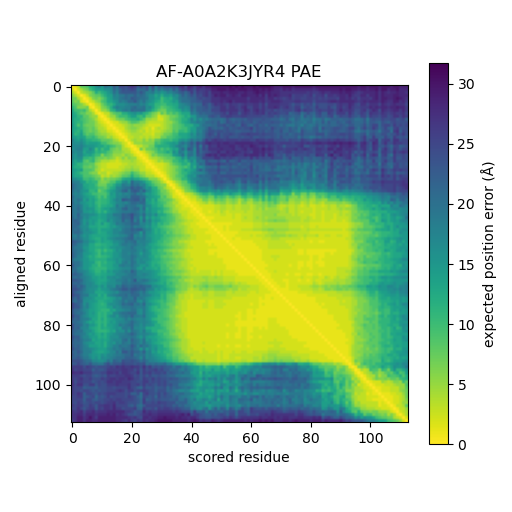A 1 86 ? 8.372 -2.733 -1.457 1.00 92.12 86 LYS A O 1
ATOM 699 N N . SER A 1 87 ? 7.752 -3.557 0.555 1.00 93.38 87 SER A N 1
ATOM 700 C CA . SER A 1 87 ? 8.820 -4.558 0.633 1.00 93.38 87 SER A CA 1
ATOM 701 C C . SER A 1 87 ? 8.666 -5.594 -0.474 1.00 93.38 87 SER A C 1
ATOM 703 O O . SER A 1 87 ? 9.587 -5.780 -1.260 1.00 93.38 87 SER A O 1
ATOM 705 N N . TRP A 1 88 ? 7.464 -6.154 -0.620 1.00 94.88 88 TRP A N 1
ATOM 706 C CA . TRP A 1 88 ? 7.160 -7.125 -1.668 1.00 94.88 88 TRP A CA 1
ATOM 707 C C . TRP A 1 88 ? 7.383 -6.565 -3.076 1.00 94.88 88 TRP A C 1
ATOM 709 O O . TRP A 1 88 ? 7.995 -7.221 -3.909 1.00 94.88 88 TRP A O 1
ATOM 719 N N . ASN A 1 89 ? 6.981 -5.317 -3.343 1.00 91.94 89 ASN A N 1
ATOM 720 C CA . ASN A 1 89 ? 7.238 -4.678 -4.633 1.00 91.94 89 ASN A CA 1
ATOM 721 C C . ASN A 1 89 ? 8.740 -4.574 -4.930 1.00 91.94 89 ASN A C 1
ATOM 723 O O . ASN A 1 89 ? 9.154 -4.799 -6.061 1.00 91.94 89 ASN A O 1
ATOM 727 N N . LYS A 1 90 ? 9.559 -4.246 -3.924 1.00 89.50 90 LYS A N 1
ATOM 728 C CA . LYS A 1 90 ? 11.017 -4.189 -4.082 1.00 89.50 90 LYS A CA 1
ATOM 729 C C . LYS A 1 90 ? 11.625 -5.578 -4.300 1.00 89.50 90 LYS A C 1
ATOM 731 O O . LYS A 1 90 ? 12.588 -5.694 -5.045 1.00 89.50 90 LYS A O 1
ATOM 736 N N . GLU A 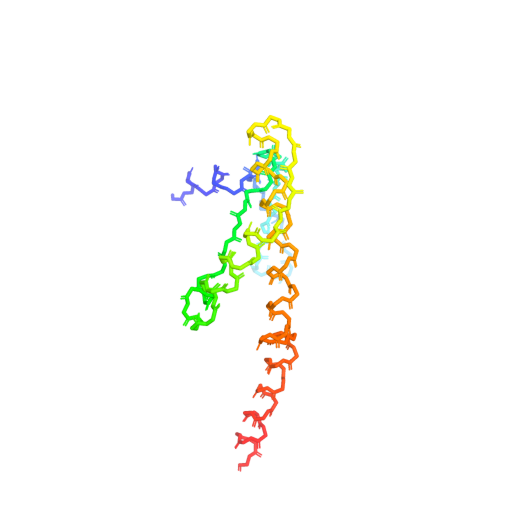1 91 ? 11.085 -6.612 -3.663 1.00 89.81 91 GLU A N 1
ATOM 737 C CA . GLU A 1 91 ? 11.548 -7.997 -3.820 1.00 89.81 91 GLU A CA 1
ATOM 738 C C . GLU A 1 91 ? 11.197 -8.570 -5.198 1.00 89.81 91 GLU A C 1
ATOM 740 O O . GLU A 1 91 ? 12.042 -9.195 -5.830 1.00 89.81 91 GLU A O 1
ATOM 745 N N . VAL A 1 92 ? 9.977 -8.324 -5.680 1.00 89.00 92 VAL A N 1
ATOM 746 C CA . VAL A 1 92 ? 9.479 -8.876 -6.948 1.00 89.00 92 VAL A CA 1
ATOM 747 C C . VAL A 1 92 ? 9.966 -8.082 -8.158 1.00 89.00 92 VAL A C 1
ATOM 749 O O . VAL A 1 92 ? 10.362 -8.668 -9.160 1.00 89.00 92 VAL A O 1
ATOM 752 N N . PHE A 1 93 ? 9.948 -6.749 -8.081 1.00 84.12 93 PHE A N 1
ATOM 753 C CA . PHE A 1 93 ? 10.233 -5.877 -9.227 1.00 84.12 93 PHE A CA 1
ATOM 754 C C . PHE A 1 93 ? 11.575 -5.136 -9.119 1.00 84.12 93 PHE A C 1
ATOM 756 O O . PHE A 1 93 ? 11.997 -4.485 -10.076 1.00 84.12 93 PHE A O 1
ATOM 763 N N . GLY A 1 94 ? 12.267 -5.224 -7.979 1.00 80.88 94 GLY A N 1
ATOM 764 C CA . GLY A 1 94 ? 13.521 -4.512 -7.744 1.00 80.88 94 GLY A CA 1
ATOM 765 C C . GLY A 1 94 ? 13.346 -2.999 -7.573 1.00 80.88 94 GLY A C 1
ATOM 766 O O . GLY A 1 94 ? 12.279 -2.490 -7.216 1.00 80.88 94 GLY A O 1
ATOM 767 N N . ILE A 1 95 ? 14.431 -2.263 -7.829 1.00 71.19 95 ILE A N 1
ATOM 768 C CA . ILE A 1 95 ? 14.383 -0.814 -8.045 1.00 71.19 95 ILE A CA 1
ATOM 769 C C . ILE A 1 95 ? 14.096 -0.627 -9.533 1.00 71.19 95 ILE A C 1
ATOM 771 O O . ILE A 1 95 ? 15.008 -0.720 -10.350 1.00 71.19 95 ILE A O 1
ATOM 775 N N . LEU A 1 96 ? 12.824 -0.414 -9.875 1.00 64.12 96 LEU A N 1
ATOM 776 C CA . LEU 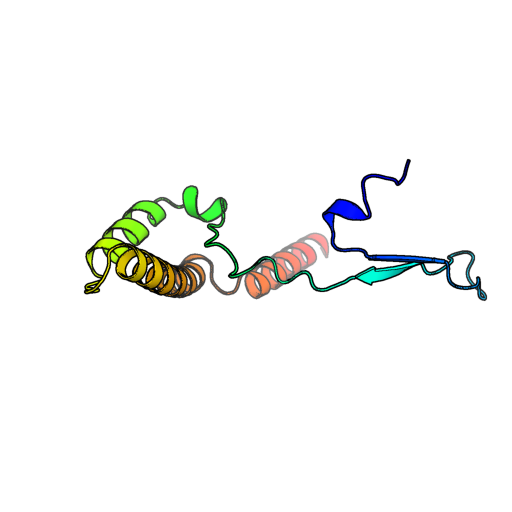A 1 96 ? 12.379 -0.283 -11.267 1.00 64.12 96 LEU A CA 1
ATOM 777 C C . LEU A 1 96 ? 13.210 0.744 -12.054 1.00 64.12 96 LEU A C 1
ATOM 779 O O . LEU A 1 96 ? 13.543 0.481 -13.204 1.00 64.12 96 LEU A O 1
ATOM 783 N N . ASP A 1 97 ? 13.623 1.841 -11.415 1.00 59.66 97 ASP A N 1
ATOM 784 C CA . ASP A 1 97 ? 14.446 2.883 -12.043 1.00 59.66 97 ASP A CA 1
ATOM 785 C C . ASP A 1 97 ? 15.801 2.347 -12.545 1.00 59.66 97 ASP A C 1
ATOM 787 O O . ASP A 1 97 ? 16.204 2.638 -13.668 1.00 59.66 97 ASP A O 1
ATOM 791 N N . LEU A 1 98 ? 16.465 1.479 -11.770 1.00 60.75 98 LEU A N 1
ATOM 792 C CA . LEU A 1 98 ? 17.742 0.870 -12.170 1.00 60.75 98 LEU A CA 1
ATOM 793 C C . LEU A 1 98 ? 17.565 -0.157 -13.294 1.00 60.75 98 LEU A C 1
ATOM 795 O O . LEU A 1 98 ? 18.450 -0.328 -14.133 1.00 60.75 98 LEU A O 1
ATOM 799 N N . ASN A 1 99 ? 16.423 -0.846 -13.320 1.00 61.47 99 ASN A N 1
ATOM 800 C CA . ASN A 1 99 ? 16.119 -1.810 -14.373 1.00 61.47 99 ASN A CA 1
ATOM 801 C C . ASN A 1 99 ? 15.845 -1.100 -15.704 1.00 61.47 99 ASN A C 1
ATOM 803 O O . ASN A 1 99 ? 16.294 -1.579 -16.739 1.00 61.47 99 ASN A O 1
ATOM 807 N N . ILE A 1 100 ? 15.183 0.062 -15.678 1.00 71.75 100 ILE A N 1
ATOM 808 C CA . ILE A 1 100 ? 14.937 0.877 -16.874 1.00 71.75 100 ILE A CA 1
ATOM 809 C C . ILE A 1 100 ? 16.255 1.409 -17.443 1.00 71.75 100 ILE A C 1
ATOM 811 O O . ILE A 1 100 ? 16.493 1.246 -18.635 1.00 71.75 100 ILE A O 1
ATOM 815 N N . GLU A 1 101 ? 17.135 1.982 -16.614 1.00 72.31 101 GLU A N 1
ATOM 816 C CA . GLU A 1 101 ? 18.449 2.467 -17.072 1.00 72.31 101 GLU A CA 1
ATOM 817 C C . GLU A 1 101 ? 19.280 1.355 -17.716 1.00 72.31 101 GLU A C 1
ATOM 819 O O . GLU A 1 101 ? 19.881 1.554 -18.773 1.00 72.31 101 GLU A O 1
ATOM 824 N N . LYS A 1 102 ? 19.276 0.161 -17.111 1.00 72.44 102 LYS A N 1
ATOM 825 C CA . LYS A 1 102 ? 19.980 -0.998 -17.658 1.00 72.44 102 LYS A CA 1
ATOM 826 C C . LYS A 1 102 ? 19.387 -1.445 -18.994 1.00 72.44 102 LYS A C 1
ATOM 828 O O . LYS A 1 102 ? 20.132 -1.613 -19.949 1.00 72.44 102 LYS A O 1
ATOM 833 N N . THR A 1 103 ? 18.066 -1.588 -19.085 1.00 73.06 103 THR A N 1
ATOM 834 C CA . THR A 1 103 ? 17.402 -1.990 -20.333 1.00 73.06 103 THR A CA 1
ATOM 835 C C . THR A 1 103 ? 17.589 -0.954 -21.444 1.00 73.06 103 THR A C 1
ATOM 837 O O . THR A 1 103 ? 17.822 -1.335 -22.584 1.00 73.06 103 THR A O 1
ATOM 840 N N . VAL A 1 104 ? 17.551 0.346 -21.134 1.00 78.88 104 VAL A N 1
ATOM 841 C CA . VAL A 1 104 ? 17.841 1.417 -22.106 1.00 78.88 104 VAL A CA 1
ATOM 842 C C . VAL A 1 104 ? 19.284 1.337 -22.594 1.00 78.88 104 VAL A C 1
ATOM 844 O O . VAL A 1 104 ? 19.537 1.499 -23.785 1.00 78.88 104 VAL A O 1
ATOM 847 N N . LYS A 1 105 ? 20.234 1.066 -21.694 1.00 80.69 105 LYS A N 1
ATOM 848 C CA . LYS A 1 105 ? 21.634 0.874 -22.069 1.00 80.69 105 LYS A CA 1
ATOM 849 C C . LYS A 1 105 ? 21.809 -0.334 -22.992 1.00 80.69 105 LYS A C 1
ATOM 851 O O . LYS A 1 105 ? 22.417 -0.186 -24.042 1.00 80.69 105 LYS A O 1
ATOM 856 N N . ASP A 1 106 ? 21.218 -1.474 -22.642 1.00 82.25 106 ASP A N 1
ATOM 857 C CA . ASP A 1 106 ? 21.293 -2.693 -23.453 1.00 82.25 106 ASP A CA 1
ATOM 858 C C . ASP A 1 106 ? 20.683 -2.480 -24.859 1.00 82.25 106 ASP A C 1
ATOM 860 O O . ASP A 1 106 ? 21.223 -2.979 -25.842 1.00 82.25 106 ASP A O 1
ATOM 864 N N . ILE A 1 107 ? 19.592 -1.708 -24.983 1.00 82.31 107 ILE A N 1
ATOM 865 C CA . ILE A 1 107 ? 18.991 -1.354 -26.285 1.00 82.31 107 ILE A CA 1
ATOM 866 C C . ILE A 1 107 ? 19.921 -0.445 -27.099 1.00 82.31 107 ILE A C 1
ATOM 868 O O . ILE A 1 107 ? 20.164 -0.725 -28.270 1.00 82.31 107 ILE A O 1
ATOM 872 N N . ASN A 1 108 ? 20.478 0.605 -26.488 1.00 79.94 108 ASN A N 1
ATOM 873 C CA . ASN A 1 108 ? 21.416 1.504 -27.168 1.00 79.94 108 ASN A CA 1
ATOM 874 C C . ASN A 1 108 ? 22.691 0.777 -27.624 1.00 79.94 108 ASN A C 1
ATOM 876 O O . ASN A 1 108 ? 23.220 1.085 -28.688 1.00 79.94 108 ASN A O 1
ATOM 880 N N . ASP A 1 109 ? 23.170 -0.200 -26.848 1.00 84.62 109 ASP A N 1
ATOM 881 C CA . ASP A 1 109 ? 24.323 -1.027 -27.217 1.00 84.62 109 ASP A CA 1
ATOM 882 C C . ASP A 1 109 ? 24.003 -1.956 -28.414 1.00 84.62 109 ASP A C 1
ATOM 884 O O . ASP A 1 109 ? 24.899 -2.282 -29.192 1.00 84.62 109 ASP A O 1
ATOM 888 N N . PHE A 1 110 ? 22.735 -2.348 -28.606 1.00 74.56 110 PHE A N 1
ATOM 889 C CA . PHE A 1 110 ? 22.267 -3.106 -29.778 1.00 74.56 110 PHE A CA 1
ATOM 890 C C . PHE A 1 110 ? 22.029 -2.233 -31.020 1.00 74.56 110 PHE A C 1
ATOM 892 O O . PHE A 1 110 ? 22.254 -2.704 -32.131 1.00 74.56 110 PHE A O 1
ATOM 899 N N . GLU A 1 111 ? 21.566 -0.990 -30.851 1.00 70.44 111 GLU A N 1
ATOM 900 C CA . GLU A 1 111 ? 21.354 -0.027 -31.948 1.00 70.44 111 GLU A CA 1
ATOM 901 C C . GLU A 1 111 ? 22.643 0.703 -32.375 1.00 70.44 111 GLU A C 1
ATOM 903 O O . GLU A 1 111 ? 22.679 1.331 -33.431 1.00 70.44 111 GLU A O 1
ATOM 908 N N . GLY A 1 112 ? 23.702 0.637 -31.559 1.00 58.44 112 GLY A N 1
ATOM 909 C CA . GLY A 1 112 ? 25.023 1.221 -31.817 1.00 58.44 112 GLY A CA 1
ATOM 910 C C . GLY A 1 112 ? 25.994 0.349 -32.632 1.00 58.44 112 GLY A C 1
ATOM 911 O O . GLY A 1 112 ? 27.175 0.698 -32.716 1.00 58.44 112 GLY A O 1
ATOM 912 N N . LEU A 1 113 ? 25.518 -0.762 -33.207 1.00 48.09 113 LEU A N 1
ATOM 913 C CA . LEU A 1 113 ? 26.172 -1.564 -34.256 1.00 48.09 113 LEU A CA 1
ATOM 914 C C . LEU A 1 113 ? 25.521 -1.282 -35.616 1.00 48.09 113 LEU A C 1
ATOM 916 O O . LEU A 1 113 ? 26.274 -1.257 -36.617 1.00 48.09 113 LEU A O 1
#

Solvent-accessible surface area (backbone atoms only — not comparable to full-atom values): 7126 Å² total; per-residue (Å²): 143,63,88,70,60,42,78,76,70,39,40,77,44,76,49,76,47,78,69,61,103,46,96,64,55,53,75,47,71,44,64,53,86,76,78,86,62,80,82,73,93,82,80,62,72,73,50,76,72,38,86,59,41,65,58,51,51,52,54,53,60,69,68,62,86,70,83,73,58,70,70,57,31,51,53,51,52,51,55,51,50,53,54,52,48,54,53,49,45,39,70,76,61,44,63,55,70,63,53,49,55,50,52,51,50,56,49,51,63,63,71,72,112

Nearest PDB structures (foldseek):
  2qlz-assembly2_D  TM=3.749E-01  e=9.673E+00  unclassified

Organism: Trifolium pratense (NCBI:txid57577)

Secondary structure (DSSP, 8-state):
--TTHHHHTTEEEEEEPPP-SSSPPPEEEEE-----SSPPP---HHHHHSTTHHHHHHHHHHH----SSHHHHHHHHHHHHHHHHHHHHHHHH--HHHHHHHHHHHHHHHHT-

Sequence (113 aa):
MTDGFIGKSGITGQWIGDRDISDHCPVWTLCSQNNWGPKPFRVVNGWLEHPDFKNFVDSSWKSYNVKGKKAFVLKEKLKMLKESLKSWNKEVFGILDLNIEKTVKDINDFEGL

pLDDT: mean 82.16, std 14.29, range [45.16, 97.88]

Radius of gyration: 22.67 Å; Cα contacts (8 Å, |Δi|>4): 62; chains: 1; bounding box: 40×54×53 Å

Foldseek 3Di:
DPVPPCVPQQFPDKDWADDDPDPDTDIDTDHDPPCPDDDDQDDDPVLVVDPCSVVQLVVLLVPDDDDDDPVVNVVVSSVSSVV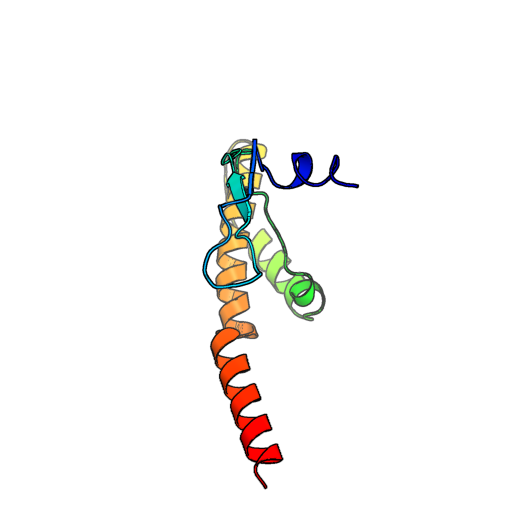SVVVVCCVPCNPVVVVVVVVVVVVVVVVVD